Protein AF-A0A939ZVG7-F1 (afdb_monomer_lite)

Structure (mmCIF, N/CA/C/O backbone):
data_AF-A0A939ZVG7-F1
#
_entry.id   AF-A0A939ZVG7-F1
#
loop_
_atom_site.group_PDB
_atom_site.id
_atom_site.type_symbol
_atom_site.label_atom_id
_atom_site.label_alt_id
_atom_site.label_comp_id
_atom_site.label_asym_id
_atom_site.label_entity_id
_atom_site.label_seq_id
_atom_site.pdbx_PDB_ins_code
_atom_site.Cartn_x
_atom_site.Cartn_y
_atom_site.Cartn_z
_atom_site.occupancy
_atom_site.B_iso_or_equiv
_atom_site.auth_seq_id
_atom_site.auth_comp_id
_atom_site.auth_asym_id
_atom_site.auth_atom_id
_atom_site.pdbx_PDB_model_num
ATOM 1 N N . MET A 1 1 ? 38.006 6.510 -68.923 1.00 54.38 1 MET A N 1
ATOM 2 C CA . MET A 1 1 ? 38.342 5.437 -67.953 1.00 54.38 1 MET A CA 1
ATOM 3 C C . MET A 1 1 ? 38.709 5.926 -66.544 1.00 54.38 1 MET A C 1
ATOM 5 O O . MET A 1 1 ? 38.462 5.173 -65.617 1.00 54.38 1 MET A O 1
ATOM 9 N N . LYS A 1 2 ? 39.265 7.139 -66.340 1.00 55.75 2 LYS A N 1
ATOM 10 C CA . LYS A 1 2 ? 39.625 7.657 -64.995 1.00 55.75 2 LYS A CA 1
ATOM 11 C C . LYS A 1 2 ? 38.452 8.240 -64.175 1.00 55.75 2 LYS A C 1
ATOM 13 O O . LYS A 1 2 ? 38.585 8.341 -62.958 1.00 55.75 2 LYS A O 1
ATOM 18 N N . ASP A 1 3 ? 37.332 8.598 -64.808 1.00 61.28 3 ASP A N 1
ATOM 19 C CA . ASP A 1 3 ? 36.173 9.190 -64.112 1.00 61.28 3 ASP A CA 1
ATOM 20 C C . ASP A 1 3 ? 35.273 8.154 -63.427 1.00 61.28 3 ASP A C 1
ATOM 22 O O . ASP A 1 3 ? 34.934 8.321 -62.256 1.00 61.28 3 ASP A O 1
ATOM 26 N N . GLU A 1 4 ? 34.995 7.016 -64.071 1.00 61.19 4 GLU A N 1
ATOM 27 C CA . GLU A 1 4 ? 34.174 5.948 -63.472 1.00 61.19 4 GLU A CA 1
ATOM 28 C C . GLU A 1 4 ? 34.788 5.356 -62.192 1.00 61.19 4 GLU A C 1
ATOM 30 O O . GLU A 1 4 ? 34.082 4.858 -61.315 1.00 61.19 4 GLU A O 1
ATOM 35 N N . THR A 1 5 ? 36.117 5.389 -62.064 1.00 65.81 5 THR A N 1
ATOM 36 C CA . THR A 1 5 ? 36.831 4.853 -60.896 1.00 65.81 5 THR A CA 1
ATOM 37 C C . THR A 1 5 ? 36.697 5.770 -59.682 1.00 65.81 5 THR A C 1
ATOM 39 O O . THR A 1 5 ? 36.557 5.286 -58.560 1.00 65.81 5 THR A O 1
ATOM 42 N N . LYS A 1 6 ? 36.691 7.093 -59.895 1.00 69.62 6 LYS A N 1
ATOM 43 C CA . LYS A 1 6 ? 36.483 8.083 -58.829 1.00 69.62 6 LYS A CA 1
ATOM 44 C C . LYS A 1 6 ? 35.037 8.088 -58.354 1.00 69.62 6 LYS A C 1
ATOM 46 O O . LYS A 1 6 ? 34.795 8.155 -57.151 1.00 69.62 6 LYS A O 1
ATOM 51 N N . GLU A 1 7 ? 34.085 7.954 -59.270 1.00 75.25 7 GLU A N 1
ATOM 52 C CA . GLU A 1 7 ? 32.662 7.896 -58.937 1.00 75.25 7 GLU A CA 1
ATOM 53 C C . GLU A 1 7 ? 32.330 6.651 -58.097 1.00 75.25 7 GLU A C 1
ATOM 55 O O . GLU A 1 7 ? 31.725 6.762 -57.028 1.00 75.25 7 GLU A O 1
ATOM 60 N N . LYS A 1 8 ? 32.835 5.475 -58.500 1.00 73.31 8 LYS A N 1
ATOM 61 C CA . LYS A 1 8 ? 32.688 4.223 -57.738 1.00 73.31 8 LYS A CA 1
ATOM 62 C C . LYS A 1 8 ? 33.333 4.305 -56.351 1.00 73.31 8 LYS A C 1
ATOM 64 O O . LYS A 1 8 ? 32.720 3.879 -55.376 1.00 73.31 8 LYS A O 1
ATOM 69 N N . ALA A 1 9 ? 34.524 4.896 -56.239 1.00 77.06 9 ALA A N 1
ATOM 70 C CA . ALA A 1 9 ? 35.192 5.093 -54.951 1.00 77.06 9 ALA A CA 1
ATOM 71 C C . ALA A 1 9 ? 34.418 6.052 -54.029 1.00 77.06 9 ALA A C 1
ATOM 73 O O . ALA A 1 9 ? 34.284 5.795 -52.834 1.00 77.06 9 ALA A O 1
ATOM 74 N N . THR A 1 10 ? 33.853 7.125 -54.588 1.00 83.31 10 THR A N 1
ATOM 75 C CA . THR A 1 10 ? 33.048 8.098 -53.832 1.00 83.31 10 THR A CA 1
ATOM 76 C C . THR A 1 10 ? 31.745 7.467 -53.340 1.00 83.31 10 THR A C 1
ATOM 78 O O . THR A 1 10 ? 31.345 7.684 -52.197 1.00 83.31 10 THR A O 1
ATOM 81 N N . LYS A 1 11 ? 31.117 6.621 -54.166 1.00 84.44 11 LYS A N 1
ATOM 82 C CA . LYS A 1 11 ? 29.923 5.855 -53.796 1.00 84.44 11 LYS A CA 1
ATOM 83 C C . LYS A 1 11 ? 30.204 4.874 -52.654 1.00 84.44 11 LYS A C 1
ATOM 85 O O . LYS A 1 11 ? 29.522 4.932 -51.640 1.00 84.44 11 LYS A O 1
ATOM 90 N N . ILE A 1 12 ? 31.264 4.069 -52.763 1.00 82.44 12 ILE A N 1
ATOM 91 C CA . ILE A 1 12 ? 31.677 3.125 -51.709 1.00 82.44 12 ILE A CA 1
ATOM 92 C C . ILE A 1 12 ? 31.981 3.863 -50.397 1.00 82.44 12 ILE A C 1
ATOM 94 O O . ILE A 1 12 ? 31.576 3.422 -49.325 1.00 82.44 12 ILE A O 1
ATOM 98 N N . TRP A 1 13 ? 32.652 5.016 -50.462 1.00 82.25 13 TRP A N 1
ATOM 99 C CA . TRP A 1 13 ? 32.942 5.824 -49.276 1.00 82.25 13 TRP A CA 1
ATOM 100 C C . TRP A 1 13 ? 31.677 6.380 -48.608 1.00 82.25 13 TRP A C 1
ATOM 102 O O . TRP A 1 13 ? 31.571 6.395 -47.378 1.00 82.25 13 TRP A O 1
ATOM 112 N N . ASN A 1 14 ? 30.700 6.807 -49.409 1.00 86.94 14 ASN A N 1
ATOM 113 C CA . ASN A 1 14 ? 29.406 7.265 -48.911 1.00 86.94 14 ASN A CA 1
ATOM 114 C C . ASN A 1 14 ? 28.583 6.117 -48.311 1.00 86.94 14 ASN A C 1
ATOM 116 O O . ASN A 1 14 ? 27.994 6.305 -47.247 1.00 86.94 14 ASN A O 1
ATOM 120 N N . ASP A 1 15 ? 28.613 4.928 -48.915 1.00 83.19 15 ASP A N 1
ATOM 121 C CA . ASP A 1 15 ? 27.928 3.733 -48.408 1.00 83.19 15 ASP A CA 1
ATOM 122 C C . ASP A 1 15 ? 28.530 3.267 -47.068 1.00 83.19 15 ASP A C 1
ATOM 124 O O . ASP A 1 15 ? 27.796 2.965 -46.125 1.00 83.19 15 ASP A O 1
ATOM 128 N N . ILE A 1 16 ? 29.862 3.306 -46.921 1.00 80.94 16 ILE A N 1
ATOM 129 C CA . ILE A 1 16 ? 30.553 3.009 -45.651 1.00 80.94 16 ILE A CA 1
ATOM 130 C C . ILE A 1 16 ? 30.169 4.026 -44.567 1.00 80.94 16 ILE A C 1
ATOM 132 O O . ILE A 1 16 ? 29.845 3.644 -43.439 1.00 80.94 16 ILE A O 1
ATOM 136 N N . LYS A 1 17 ? 30.168 5.327 -44.891 1.00 83.25 17 LYS A N 1
ATOM 137 C CA . LYS A 1 17 ? 29.735 6.377 -43.952 1.00 83.25 17 LYS A CA 1
ATOM 138 C C . LYS A 1 17 ? 28.274 6.215 -43.541 1.00 83.25 17 LYS A C 1
ATOM 140 O O . LYS A 1 17 ? 27.956 6.406 -42.367 1.00 83.25 17 LYS A O 1
ATOM 145 N N . ALA A 1 18 ? 27.399 5.869 -44.484 1.00 80.69 18 ALA A N 1
ATOM 146 C CA . ALA A 1 18 ? 25.991 5.617 -44.211 1.00 80.69 18 ALA A CA 1
ATOM 147 C C . ALA A 1 18 ? 25.826 4.418 -43.268 1.00 80.69 18 ALA A C 1
ATOM 149 O O . ALA A 1 18 ? 25.164 4.554 -42.242 1.00 80.69 18 ALA A O 1
ATOM 150 N N . GLY A 1 19 ? 26.507 3.298 -43.535 1.00 75.00 19 GLY A N 1
ATOM 151 C CA . GLY A 1 19 ? 26.476 2.110 -42.677 1.00 75.00 19 GLY A CA 1
ATOM 152 C C . GLY A 1 19 ? 26.979 2.372 -41.253 1.00 75.00 19 GLY A C 1
ATOM 153 O O . GLY A 1 19 ? 26.336 1.962 -40.286 1.00 75.00 19 GLY A O 1
ATOM 154 N N . LEU A 1 20 ? 28.074 3.126 -41.105 1.00 75.19 20 LEU A N 1
ATOM 155 C CA . LEU A 1 20 ? 28.592 3.538 -39.794 1.00 75.19 20 LEU A CA 1
ATOM 156 C C . LEU A 1 20 ? 27.608 4.436 -39.037 1.00 75.19 20 LEU A C 1
ATOM 158 O O . LEU A 1 20 ? 27.371 4.226 -37.847 1.00 75.19 20 LEU A O 1
ATOM 162 N N . LYS A 1 21 ? 26.998 5.411 -39.722 1.00 80.69 21 LYS A N 1
ATOM 163 C CA . LYS A 1 21 ? 25.980 6.290 -39.131 1.00 80.69 21 LYS A CA 1
ATOM 164 C C . LYS A 1 21 ? 24.753 5.490 -38.690 1.00 80.69 21 LYS A C 1
ATOM 166 O O . LYS A 1 21 ? 24.296 5.659 -37.565 1.00 80.69 21 LYS A O 1
ATOM 171 N N . THR A 1 22 ? 24.267 4.571 -39.524 1.00 80.94 22 THR A N 1
ATOM 172 C CA . THR A 1 22 ? 23.135 3.695 -39.195 1.00 80.94 22 THR A CA 1
ATOM 173 C C . THR A 1 22 ? 23.445 2.788 -38.004 1.00 80.94 22 THR A C 1
ATOM 175 O O . THR A 1 22 ? 22.603 2.653 -37.118 1.00 80.94 22 THR A O 1
ATOM 178 N N . GLY A 1 23 ? 24.647 2.208 -37.932 1.00 73.06 23 GLY A N 1
ATOM 179 C CA . GLY A 1 23 ? 25.077 1.381 -36.800 1.00 73.06 23 GLY A CA 1
ATOM 180 C C . GLY A 1 23 ? 25.186 2.169 -35.490 1.00 73.06 23 GLY A C 1
ATOM 181 O O . GLY A 1 23 ? 24.724 1.710 -34.440 1.00 73.06 23 GLY A O 1
ATOM 182 N N . PHE A 1 24 ? 25.725 3.388 -35.550 1.00 80.56 24 PHE A N 1
ATOM 183 C CA . PHE A 1 24 ? 25.788 4.289 -34.400 1.00 80.56 24 PHE A CA 1
ATOM 184 C C . PHE A 1 24 ? 24.391 4.727 -33.936 1.00 80.56 24 PHE A C 1
ATOM 186 O O . PHE A 1 24 ? 24.085 4.666 -32.745 1.00 80.56 24 PHE A O 1
ATOM 193 N N . ASP A 1 25 ? 23.508 5.090 -34.870 1.00 79.75 25 ASP A N 1
ATOM 194 C CA . ASP A 1 25 ? 22.130 5.485 -34.568 1.00 79.75 25 ASP A CA 1
ATOM 195 C C . ASP A 1 25 ? 21.311 4.317 -33.997 1.00 79.75 25 ASP A C 1
ATOM 197 O O . ASP A 1 25 ? 20.535 4.509 -33.059 1.00 79.75 25 ASP A O 1
ATOM 201 N N . ALA A 1 26 ? 21.497 3.096 -34.508 1.00 76.25 26 ALA A N 1
ATOM 202 C CA . ALA A 1 26 ? 20.867 1.890 -33.973 1.00 76.25 26 ALA A CA 1
ATOM 203 C C . ALA A 1 26 ? 21.340 1.586 -32.543 1.00 76.25 26 ALA A C 1
ATOM 205 O O . ALA A 1 26 ? 20.517 1.321 -31.666 1.00 76.25 26 ALA A O 1
ATOM 206 N N . THR A 1 27 ? 22.645 1.707 -32.284 1.00 69.06 27 THR A N 1
ATOM 207 C CA . THR A 1 27 ? 23.233 1.524 -30.947 1.00 69.06 27 THR A CA 1
ATOM 208 C C . THR A 1 27 ? 22.701 2.566 -29.967 1.00 69.06 27 THR A C 1
ATOM 210 O O . THR A 1 27 ? 22.233 2.219 -28.883 1.00 69.06 27 THR A O 1
ATOM 213 N N . LYS A 1 28 ? 22.681 3.843 -30.369 1.00 80.56 28 LYS A N 1
ATOM 214 C CA . LYS A 1 28 ? 22.129 4.937 -29.562 1.00 80.56 28 LYS A CA 1
ATOM 215 C C . LYS A 1 28 ? 20.653 4.705 -29.241 1.00 80.56 28 LYS A C 1
ATOM 217 O O . LYS A 1 28 ? 20.262 4.828 -28.086 1.00 80.56 28 LYS A O 1
ATOM 222 N N . LYS A 1 29 ? 19.843 4.307 -30.229 1.00 76.44 29 LYS A N 1
ATOM 223 C CA . LYS A 1 29 ? 18.426 3.959 -30.021 1.00 76.44 29 LYS A CA 1
ATOM 224 C C . LYS A 1 29 ? 18.259 2.775 -29.065 1.00 76.44 29 LYS A C 1
ATOM 226 O O . LYS A 1 29 ? 17.393 2.832 -28.196 1.00 76.44 29 LYS A O 1
ATOM 231 N N . GLY A 1 30 ? 19.082 1.735 -29.200 1.00 73.75 30 GLY A N 1
ATOM 232 C CA . GLY A 1 30 ? 19.082 0.571 -28.310 1.00 73.75 30 GLY A CA 1
ATOM 233 C C . GLY A 1 30 ? 19.400 0.941 -26.861 1.00 73.75 30 GLY A C 1
ATOM 234 O O . GLY A 1 30 ? 18.629 0.602 -25.965 1.00 73.75 30 GLY A O 1
ATOM 235 N N . LEU A 1 31 ? 20.470 1.712 -26.637 1.00 69.00 31 LEU A N 1
ATOM 236 C CA . LEU A 1 31 ? 20.830 2.224 -25.311 1.00 69.00 31 LEU A CA 1
ATOM 237 C C . LEU A 1 31 ? 19.749 3.136 -24.728 1.00 69.00 31 LEU A C 1
ATOM 239 O O . LEU A 1 31 ? 19.393 2.981 -23.564 1.00 69.00 31 LEU A O 1
ATOM 243 N N . SER A 1 32 ? 19.193 4.058 -25.519 1.00 72.75 32 SER A N 1
ATOM 244 C CA . SER A 1 32 ? 18.115 4.936 -25.054 1.00 72.75 32 SER A CA 1
ATOM 245 C C . SER A 1 32 ? 16.866 4.149 -24.657 1.00 72.75 32 SER A C 1
ATOM 247 O O . SER A 1 32 ? 16.274 4.448 -23.626 1.00 72.75 32 SER A O 1
ATOM 249 N N . LYS A 1 33 ? 16.492 3.115 -25.423 1.00 77.69 33 LYS A N 1
ATOM 250 C CA . LYS A 1 33 ? 15.342 2.255 -25.106 1.00 77.69 33 LYS A CA 1
ATOM 251 C C . LYS A 1 33 ? 15.592 1.383 -23.871 1.00 77.69 33 LYS A C 1
ATOM 253 O O . LYS A 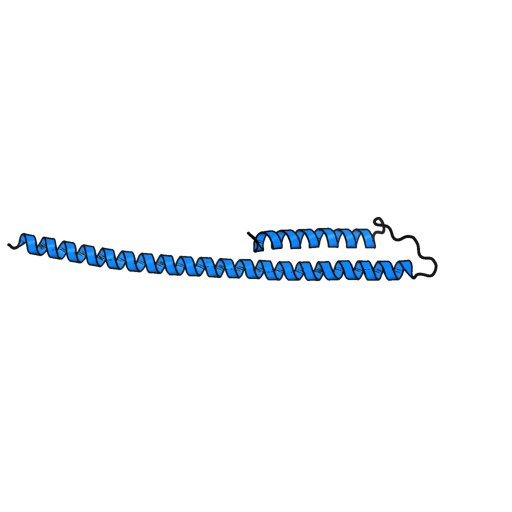1 33 ? 14.683 1.182 -23.068 1.00 77.69 33 LYS A O 1
ATOM 258 N N . ALA A 1 34 ? 16.813 0.877 -23.702 1.00 68.62 34 ALA A N 1
ATOM 259 C CA . ALA A 1 34 ? 17.205 0.141 -22.503 1.00 68.62 34 ALA A CA 1
ATOM 260 C C . ALA A 1 34 ? 17.175 1.046 -21.261 1.00 68.62 34 ALA A C 1
ATOM 262 O O . ALA A 1 34 ? 16.577 0.677 -20.253 1.00 68.62 34 ALA A O 1
ATOM 263 N N . GLY A 1 35 ? 17.737 2.256 -21.361 1.00 67.00 35 GLY A N 1
ATOM 264 C CA . GLY A 1 35 ? 17.717 3.253 -20.292 1.00 67.00 35 GLY A CA 1
ATOM 265 C C . GLY A 1 35 ? 16.300 3.662 -19.896 1.00 67.00 35 GLY A C 1
ATOM 266 O O . GLY A 1 35 ? 15.970 3.629 -18.714 1.00 67.00 35 GLY A O 1
ATOM 267 N N . SER A 1 36 ? 15.431 3.953 -20.873 1.00 72.81 36 SER A N 1
ATOM 268 C CA . SER A 1 36 ? 14.035 4.305 -20.590 1.00 72.81 36 SER A CA 1
ATOM 269 C C . SER A 1 36 ? 13.282 3.155 -19.923 1.00 72.81 36 SER A C 1
ATOM 271 O O . SER A 1 36 ? 12.541 3.381 -18.978 1.00 72.81 36 SER A O 1
ATOM 273 N N . THR A 1 37 ? 13.518 1.916 -20.361 1.00 73.25 37 THR A N 1
ATOM 274 C CA . THR A 1 37 ? 12.895 0.724 -19.768 1.00 73.25 37 THR A CA 1
ATOM 275 C C . THR A 1 37 ? 13.339 0.520 -18.317 1.00 73.25 37 THR A C 1
ATOM 277 O O . THR A 1 37 ? 12.493 0.331 -17.448 1.00 73.25 37 THR A O 1
ATOM 280 N N . ILE A 1 38 ? 14.645 0.599 -18.028 1.00 71.94 38 ILE A N 1
ATOM 281 C CA . ILE A 1 38 ? 15.183 0.475 -16.660 1.00 71.94 38 ILE A CA 1
ATOM 282 C C . ILE A 1 38 ? 14.617 1.568 -15.753 1.00 71.94 38 ILE A C 1
ATOM 284 O O . ILE A 1 38 ? 14.224 1.281 -14.624 1.00 71.94 38 ILE A O 1
ATOM 288 N N . GLN A 1 39 ? 14.535 2.802 -16.252 1.00 73.94 39 GLN A N 1
ATOM 289 C CA . GLN A 1 39 ? 13.959 3.912 -15.503 1.00 73.94 39 GLN A CA 1
ATOM 290 C C . GLN A 1 39 ? 12.476 3.668 -15.197 1.00 73.94 39 GLN A C 1
ATOM 292 O O . GLN A 1 39 ? 12.074 3.783 -14.045 1.00 73.94 39 GLN A O 1
ATOM 297 N N . THR A 1 40 ? 11.688 3.203 -16.173 1.00 77.75 40 THR A N 1
ATOM 298 C CA . THR A 1 40 ? 10.286 2.822 -15.943 1.00 77.75 40 THR A 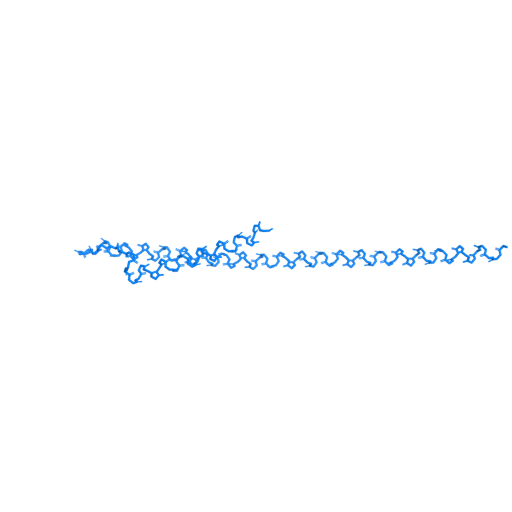CA 1
ATOM 299 C C . THR A 1 40 ? 10.150 1.703 -14.906 1.00 77.75 40 THR A C 1
ATOM 301 O O . THR A 1 40 ? 9.298 1.795 -14.027 1.00 77.75 40 THR A O 1
ATOM 304 N N . TYR A 1 41 ? 10.997 0.668 -14.946 1.00 74.12 41 TYR A N 1
ATOM 305 C CA . TYR A 1 41 ? 10.987 -0.391 -13.926 1.00 74.12 41 TYR A CA 1
ATOM 306 C C . TYR A 1 41 ? 11.366 0.125 -12.535 1.00 74.12 41 TYR A C 1
ATOM 308 O O . TYR A 1 41 ? 10.761 -0.289 -11.548 1.00 74.12 41 TYR A O 1
ATOM 316 N N . SER A 1 42 ? 12.342 1.032 -12.451 1.00 83.12 42 SER A N 1
ATOM 317 C CA . SER A 1 42 ? 12.725 1.682 -11.196 1.00 83.12 42 SER A CA 1
ATOM 318 C C . SER A 1 42 ? 11.557 2.483 -10.617 1.00 83.12 42 SER A C 1
ATOM 320 O O . SER A 1 42 ? 11.206 2.304 -9.450 1.00 83.12 42 SER A O 1
ATOM 322 N N . ASP A 1 43 ? 10.909 3.307 -11.440 1.00 84.31 43 ASP A N 1
ATOM 323 C CA . ASP A 1 43 ? 9.776 4.140 -11.030 1.00 84.31 43 ASP A CA 1
ATOM 324 C C . ASP A 1 43 ? 8.583 3.278 -10.578 1.00 84.31 43 ASP A C 1
ATOM 326 O O . ASP A 1 43 ? 8.002 3.518 -9.518 1.00 84.31 43 ASP A O 1
ATOM 330 N N . LEU A 1 44 ? 8.263 2.206 -11.313 1.00 89.38 44 LEU A N 1
ATOM 331 C CA . LEU A 1 44 ? 7.231 1.240 -10.915 1.00 89.38 44 LEU A CA 1
ATOM 332 C C . LEU A 1 44 ? 7.587 0.520 -9.605 1.00 89.38 44 LEU A C 1
ATOM 334 O O . LEU A 1 44 ? 6.708 0.287 -8.773 1.00 89.38 44 LEU A O 1
ATOM 338 N N . GLY A 1 45 ? 8.867 0.209 -9.386 1.00 90.25 45 GLY A N 1
ATOM 339 C CA . GLY A 1 45 ? 9.356 -0.372 -8.136 1.00 90.25 45 GLY A CA 1
ATOM 340 C C . GLY A 1 45 ? 9.117 0.543 -6.933 1.00 90.25 45 GLY A C 1
ATOM 341 O O . GLY A 1 45 ? 8.623 0.089 -5.897 1.00 90.25 45 GLY A O 1
ATOM 342 N N . VAL A 1 46 ? 9.379 1.846 -7.082 1.00 93.00 46 VAL A N 1
ATOM 343 C CA . VAL A 1 46 ? 9.067 2.851 -6.050 1.00 93.00 46 VAL A CA 1
ATOM 344 C C . VAL A 1 46 ? 7.566 2.878 -5.766 1.00 93.00 46 VAL A C 1
ATOM 346 O O . VAL A 1 46 ? 7.157 2.768 -4.609 1.00 93.00 46 VAL A O 1
ATOM 349 N N . VAL A 1 47 ? 6.731 2.926 -6.806 1.00 92.88 47 VAL A N 1
ATOM 350 C CA . VAL A 1 47 ? 5.264 2.916 -6.661 1.00 92.88 47 VAL A CA 1
ATOM 351 C C . VAL A 1 47 ? 4.776 1.647 -5.947 1.00 92.88 47 VAL A C 1
ATOM 353 O O . VAL A 1 47 ? 3.866 1.710 -5.115 1.00 92.88 47 VAL A O 1
ATOM 356 N N . GLN A 1 48 ? 5.391 0.493 -6.217 1.00 92.75 48 GLN A N 1
ATOM 357 C CA . GLN A 1 48 ? 5.062 -0.768 -5.555 1.00 92.75 48 GLN A CA 1
ATOM 358 C C . GLN A 1 48 ? 5.428 -0.753 -4.065 1.00 92.75 48 GLN A C 1
ATOM 360 O O . GLN A 1 48 ? 4.632 -1.205 -3.235 1.00 92.75 48 GLN A O 1
ATOM 365 N N . LEU A 1 49 ? 6.591 -0.202 -3.711 1.00 95.56 49 LEU A N 1
ATOM 366 C CA . LEU A 1 49 ? 6.999 -0.023 -2.317 1.00 95.56 49 LEU A CA 1
ATOM 367 C C . LEU A 1 49 ? 6.064 0.936 -1.580 1.00 95.56 49 LEU A C 1
ATOM 369 O O . LEU A 1 49 ? 5.597 0.613 -0.487 1.00 95.56 49 LEU A O 1
ATOM 373 N N . GLU A 1 50 ? 5.726 2.078 -2.178 1.00 93.19 50 GLU A N 1
ATOM 374 C CA . GLU A 1 50 ? 4.763 3.012 -1.592 1.00 93.19 50 GLU A CA 1
ATOM 375 C C . GLU A 1 50 ? 3.398 2.353 -1.377 1.00 93.19 50 GLU A C 1
ATOM 377 O O . GLU A 1 50 ? 2.805 2.485 -0.304 1.00 93.19 50 GLU A O 1
ATOM 382 N N . LYS A 1 51 ? 2.908 1.590 -2.364 1.00 95.12 51 LYS A N 1
ATOM 383 C CA . LYS A 1 51 ? 1.656 0.835 -2.235 1.00 95.12 51 LYS A CA 1
ATOM 384 C C . LYS A 1 51 ? 1.719 -0.097 -1.026 1.00 95.12 51 LYS A C 1
ATOM 386 O O . LYS A 1 51 ? 0.799 -0.087 -0.212 1.00 95.12 51 LYS A O 1
ATOM 391 N N . LYS A 1 52 ? 2.814 -0.846 -0.859 1.00 95.44 52 LYS A N 1
ATOM 392 C CA . LYS A 1 52 ? 3.020 -1.742 0.292 1.00 95.44 52 LYS A CA 1
ATOM 393 C C . LYS A 1 52 ? 3.034 -0.996 1.626 1.00 95.44 52 LYS A C 1
ATOM 395 O O . LYS A 1 52 ? 2.489 -1.497 2.611 1.00 95.44 52 LYS A O 1
ATOM 400 N N . GLN A 1 53 ? 3.605 0.206 1.673 1.00 96.06 53 GLN A N 1
ATOM 401 C CA . GLN A 1 53 ? 3.567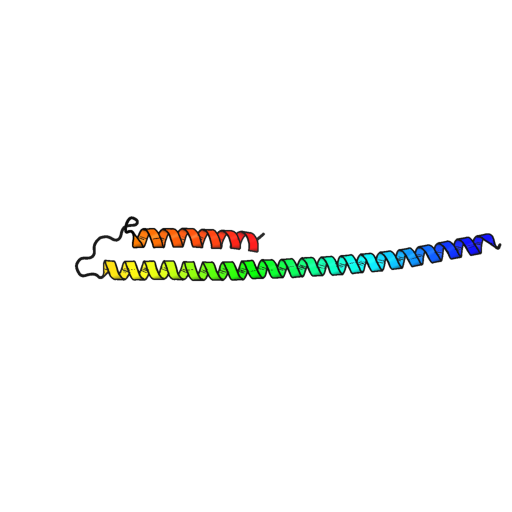 1.040 2.875 1.00 96.06 53 GLN A CA 1
ATOM 402 C C . GLN A 1 53 ? 2.135 1.463 3.225 1.00 96.06 53 GLN A C 1
ATOM 404 O O . GLN A 1 53 ? 1.737 1.351 4.385 1.00 96.06 53 GLN A O 1
ATOM 409 N N . PHE A 1 54 ? 1.342 1.899 2.242 1.00 97.00 54 PHE A N 1
ATOM 410 C CA . PHE A 1 54 ? -0.061 2.255 2.471 1.00 97.00 54 PHE A CA 1
ATOM 411 C C . PHE A 1 54 ? -0.932 1.044 2.821 1.00 97.00 54 PHE A C 1
ATOM 413 O O . PHE A 1 54 ? -1.759 1.154 3.720 1.00 97.00 54 PHE A O 1
ATOM 420 N N . GLU A 1 55 ? -0.708 -0.123 2.209 1.00 96.19 55 GLU A N 1
ATOM 421 C CA . GLU A 1 55 ? -1.365 -1.382 2.600 1.00 96.19 55 GLU A CA 1
ATOM 422 C C . GLU A 1 55 ? -1.072 -1.736 4.067 1.00 96.19 55 GLU A C 1
ATOM 424 O O . GLU A 1 55 ? -1.973 -2.122 4.812 1.00 96.19 55 GLU A O 1
ATOM 429 N N . SER A 1 56 ? 0.177 -1.562 4.510 1.00 96.81 56 SER A N 1
ATOM 430 C CA . SER A 1 56 ? 0.572 -1.790 5.904 1.00 96.81 56 SER A CA 1
ATOM 431 C C . SER A 1 56 ? -0.112 -0.810 6.864 1.00 96.81 56 SER A C 1
ATOM 433 O O . SER A 1 56 ? -0.660 -1.228 7.885 1.00 96.81 56 SER A O 1
ATOM 435 N N . LYS A 1 57 ? -0.150 0.486 6.521 1.00 96.44 57 LYS A N 1
ATOM 436 C CA . LYS A 1 57 ? -0.868 1.510 7.303 1.00 96.44 57 LYS A CA 1
ATOM 437 C C . LYS A 1 57 ? -2.367 1.220 7.381 1.00 96.44 57 LYS A C 1
ATOM 439 O O . LYS A 1 57 ? -2.936 1.274 8.465 1.00 96.44 57 LYS A O 1
ATOM 444 N N . LEU A 1 58 ? -2.981 0.831 6.265 1.00 95.81 58 LEU A N 1
ATOM 445 C CA . LEU A 1 58 ? -4.390 0.451 6.200 1.00 95.81 58 LEU A CA 1
ATOM 446 C C . LEU A 1 58 ? -4.688 -0.756 7.099 1.00 95.81 58 LEU A C 1
ATOM 448 O O . LEU A 1 58 ? -5.641 -0.726 7.873 1.00 95.81 58 LEU A O 1
ATOM 452 N N . LYS A 1 59 ? -3.843 -1.794 7.052 1.00 95.88 59 LYS A N 1
ATOM 453 C CA . LYS A 1 59 ? -3.972 -2.967 7.928 1.00 95.88 59 LYS A CA 1
ATOM 454 C C . LYS A 1 59 ? -3.889 -2.582 9.407 1.00 95.88 59 LYS A C 1
ATOM 456 O O . LYS A 1 59 ? -4.671 -3.094 10.202 1.00 95.88 59 LYS A O 1
ATOM 461 N N . LYS A 1 60 ? -2.970 -1.681 9.771 1.00 96.00 60 LYS A N 1
ATOM 462 C CA . LYS A 1 60 ? -2.859 -1.164 11.143 1.00 96.00 60 LYS A CA 1
ATOM 463 C C . LYS A 1 60 ? -4.109 -0.392 11.563 1.00 96.00 60 LYS A C 1
ATOM 465 O O . LYS A 1 60 ? -4.627 -0.669 12.632 1.00 96.00 60 LYS A O 1
ATOM 470 N N . ALA A 1 61 ? -4.631 0.494 10.715 1.00 95.19 61 ALA A N 1
ATOM 471 C CA . ALA A 1 61 ? -5.840 1.259 11.024 1.00 95.19 61 ALA A CA 1
ATOM 472 C C . ALA A 1 61 ? -7.064 0.349 11.251 1.00 95.19 61 ALA A C 1
ATOM 474 O O . ALA A 1 61 ? -7.809 0.545 12.208 1.00 95.19 61 ALA A O 1
ATOM 475 N N . TYR A 1 62 ? -7.232 -0.699 10.434 1.00 96.25 62 TYR A N 1
AT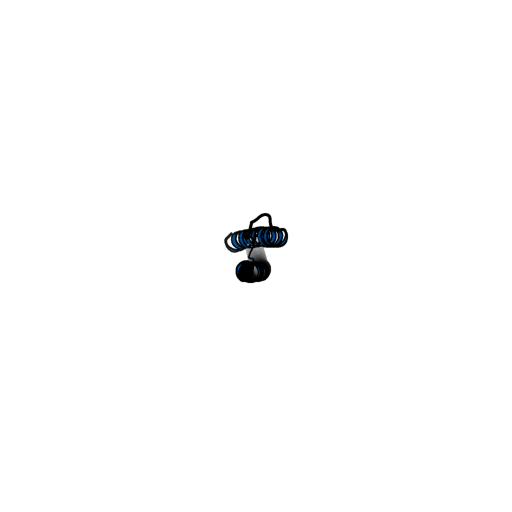OM 476 C CA . TYR A 1 62 ? -8.270 -1.710 10.669 1.00 96.25 62 TYR A CA 1
ATOM 477 C C . TYR A 1 62 ? -8.070 -2.474 11.981 1.00 96.25 62 TYR A C 1
ATOM 479 O O . TYR A 1 62 ? -9.043 -2.713 12.694 1.00 96.25 62 TYR A O 1
ATOM 487 N N . ALA A 1 63 ? -6.830 -2.850 12.309 1.00 95.19 63 ALA A N 1
ATOM 488 C CA . ALA A 1 63 ? -6.529 -3.522 13.569 1.00 95.19 63 ALA A CA 1
ATOM 489 C C . ALA A 1 63 ? -6.857 -2.624 14.771 1.00 95.19 63 ALA A C 1
ATOM 491 O O . ALA A 1 63 ? -7.573 -3.061 15.665 1.00 95.19 63 ALA A O 1
ATOM 492 N N . SER A 1 64 ? -6.435 -1.357 14.745 1.00 94.25 64 SER A N 1
ATOM 493 C CA . SER A 1 64 ? -6.731 -0.382 15.799 1.00 94.25 64 SER A CA 1
ATOM 494 C C . SER A 1 64 ? -8.231 -0.138 15.965 1.00 94.25 64 SER A C 1
ATOM 496 O O . SER A 1 64 ? -8.711 -0.055 17.091 1.00 94.25 64 SER A O 1
ATOM 498 N N . LEU A 1 65 ? -8.998 -0.094 14.869 1.00 93.38 65 LEU A N 1
ATOM 499 C CA . LEU A 1 65 ? -10.458 -0.004 14.944 1.00 93.38 65 LEU A CA 1
ATOM 500 C C . LEU A 1 65 ? -11.078 -1.245 15.594 1.00 93.38 65 LEU A C 1
ATOM 502 O O . LEU A 1 65 ? -11.981 -1.115 16.418 1.00 93.38 65 LEU A O 1
ATOM 506 N N . GLY A 1 66 ? -10.583 -2.437 15.258 1.00 92.38 66 GLY A N 1
ATOM 507 C CA . GLY A 1 66 ? -11.016 -3.685 15.884 1.00 92.38 66 GLY A CA 1
ATOM 508 C C . GLY A 1 66 ? -10.698 -3.734 17.379 1.00 92.38 66 GLY A C 1
ATOM 509 O O . GLY A 1 66 ? -11.577 -4.043 18.181 1.00 92.38 66 GLY A O 1
ATOM 510 N N . GLU A 1 67 ? -9.471 -3.380 17.765 1.00 92.44 67 GLU A N 1
ATOM 511 C CA . GLU A 1 67 ? -9.041 -3.298 19.167 1.00 92.44 67 GLU A CA 1
ATOM 512 C C . GLU A 1 67 ? -9.902 -2.307 19.957 1.00 92.44 67 GLU A C 1
ATOM 514 O O . GLU A 1 67 ? -10.392 -2.632 21.042 1.00 92.44 67 GLU A O 1
ATOM 519 N N . PHE A 1 68 ? -10.155 -1.127 19.385 1.00 90.50 68 PHE A N 1
ATOM 520 C CA . PHE A 1 68 ? -11.011 -0.115 19.991 1.00 90.50 68 PHE A CA 1
ATOM 521 C C . PHE A 1 68 ? -12.451 -0.609 20.171 1.00 90.50 68 PHE A C 1
ATOM 523 O O . PHE A 1 68 ? -13.025 -0.483 21.256 1.00 90.50 68 PHE A O 1
ATOM 530 N N . ALA A 1 69 ? -13.021 -1.223 19.132 1.00 90.25 69 ALA A N 1
ATOM 531 C CA . ALA A 1 69 ? -14.370 -1.771 19.172 1.00 90.25 69 ALA A CA 1
ATOM 532 C C . ALA A 1 69 ? -14.504 -2.860 20.247 1.00 90.25 69 ALA A C 1
ATOM 534 O O . ALA A 1 69 ? -15.439 -2.819 21.045 1.00 90.25 69 ALA A O 1
ATOM 535 N N . VAL A 1 70 ? -13.554 -3.798 20.322 1.00 90.81 70 VAL A N 1
ATOM 536 C CA . VAL A 1 70 ? -13.549 -4.850 21.350 1.00 90.81 70 VAL A CA 1
ATOM 537 C C . VAL A 1 70 ? -13.433 -4.246 22.749 1.00 90.81 70 VAL A C 1
ATOM 539 O O . VAL A 1 70 ? -14.207 -4.614 23.632 1.00 90.81 70 VAL A O 1
ATOM 542 N N . SER A 1 71 ? -12.521 -3.293 22.954 1.00 89.19 71 SER A N 1
ATOM 543 C CA . SER A 1 71 ? -12.340 -2.606 24.240 1.00 89.19 71 SER A CA 1
ATOM 544 C C . SER A 1 71 ? -13.630 -1.923 24.716 1.00 89.19 71 SER A C 1
ATOM 546 O O . SER A 1 71 ? -14.057 -2.104 25.857 1.00 89.19 71 SER A O 1
ATOM 548 N N . LYS A 1 72 ? -14.319 -1.203 23.821 1.00 87.88 72 LYS A N 1
ATOM 549 C CA . LYS A 1 72 ? -15.593 -0.537 24.132 1.00 87.88 72 LYS A CA 1
ATOM 550 C C . LYS A 1 72 ? -16.727 -1.518 24.410 1.00 87.88 72 LYS A C 1
ATOM 552 O O . LYS A 1 72 ? -17.459 -1.330 25.379 1.00 87.88 72 LYS A O 1
ATOM 557 N N . LEU A 1 73 ? -16.874 -2.550 23.582 1.00 87.12 73 LEU A N 1
ATOM 558 C CA . LEU A 1 73 ? -18.001 -3.484 23.660 1.00 87.12 73 LEU A CA 1
ATOM 559 C C . LEU A 1 73 ? -17.888 -4.474 24.826 1.00 87.12 73 LEU A C 1
ATOM 561 O O . LEU A 1 73 ? -18.902 -4.994 25.282 1.00 87.12 73 LEU A O 1
ATOM 565 N N . THR A 1 74 ? -16.678 -4.723 25.328 1.00 89.62 74 THR A N 1
ATOM 566 C CA . THR A 1 74 ? -16.443 -5.605 26.485 1.00 89.62 74 THR A CA 1
ATOM 567 C C . THR A 1 74 ? -16.470 -4.868 27.828 1.00 89.62 74 THR A C 1
ATOM 569 O O . THR A 1 74 ? -16.430 -5.504 28.884 1.00 89.62 74 THR A O 1
ATOM 572 N N . ALA A 1 75 ? -16.575 -3.535 27.826 1.00 88.12 75 ALA A N 1
ATOM 573 C CA . ALA A 1 75 ? -16.659 -2.745 29.048 1.00 88.12 75 ALA A CA 1
ATOM 574 C C . ALA A 1 75 ? -17.973 -3.010 29.807 1.00 88.12 75 ALA A C 1
ATOM 576 O O . ALA A 1 75 ? -19.041 -3.161 29.217 1.00 88.12 75 ALA A O 1
ATOM 577 N N . LYS A 1 76 ? -17.915 -2.994 31.149 1.00 67.50 76 LYS A N 1
ATOM 578 C CA . LYS A 1 76 ? -19.027 -3.364 32.056 1.00 67.50 76 LYS A CA 1
ATOM 579 C C . LYS A 1 76 ? -20.291 -2.483 31.946 1.00 67.50 76 LYS A C 1
ATOM 581 O O . LYS A 1 76 ? -21.282 -2.788 32.593 1.00 67.50 76 LYS A O 1
ATOM 586 N N . ASN A 1 77 ? -20.247 -1.421 31.137 1.00 74.62 77 ASN A N 1
ATOM 587 C CA . ASN A 1 77 ? -21.355 -0.544 30.742 1.00 74.62 77 ASN A CA 1
ATOM 588 C C . ASN A 1 77 ? -21.118 -0.050 29.301 1.00 74.62 77 ASN A C 1
ATOM 590 O O . ASN A 1 77 ? -20.967 1.149 29.065 1.00 74.62 77 ASN A O 1
ATOM 594 N N . ALA A 1 78 ? -20.958 -0.979 28.355 1.00 74.44 78 ALA A N 1
ATOM 595 C CA . ALA A 1 78 ? -20.637 -0.660 26.969 1.00 74.44 78 ALA A CA 1
ATOM 596 C C . ALA A 1 78 ? -21.680 0.288 26.354 1.00 74.44 78 ALA A C 1
ATOM 598 O O . ALA A 1 78 ? -22.842 -0.074 26.161 1.00 74.44 78 ALA A O 1
ATOM 599 N N . ALA A 1 79 ? -21.252 1.510 26.042 1.00 76.75 79 ALA A N 1
ATOM 600 C CA . ALA A 1 79 ? -22.029 2.409 25.203 1.00 76.75 79 ALA A CA 1
ATOM 601 C C . ALA A 1 79 ? -22.029 1.886 23.752 1.00 76.75 79 ALA A C 1
ATOM 603 O O . ALA A 1 79 ? -21.053 1.247 23.339 1.00 76.75 79 ALA A O 1
ATOM 604 N N . PRO A 1 80 ? -23.085 2.158 22.963 1.00 80.19 80 PRO A N 1
ATOM 605 C CA . PRO A 1 80 ? -23.098 1.827 21.544 1.00 80.19 80 PRO A CA 1
ATOM 606 C C . PRO A 1 80 ? -21.903 2.463 20.830 1.00 80.19 80 PRO A C 1
ATOM 608 O O . PRO A 1 80 ? -21.658 3.657 20.983 1.00 80.19 80 PRO A O 1
ATOM 611 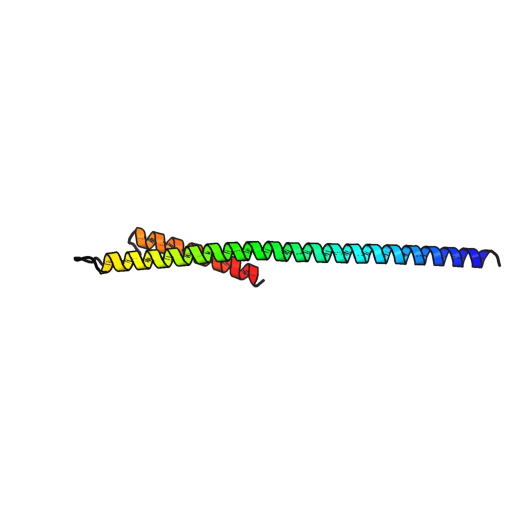N N . LEU A 1 81 ? -21.176 1.668 20.044 1.00 85.00 81 LEU A N 1
ATOM 612 C CA . LEU A 1 81 ? -20.122 2.173 19.170 1.00 85.00 81 LEU A CA 1
ATOM 613 C C . LEU A 1 81 ? -20.772 2.877 17.973 1.00 85.00 81 LEU A C 1
ATOM 615 O O . LEU A 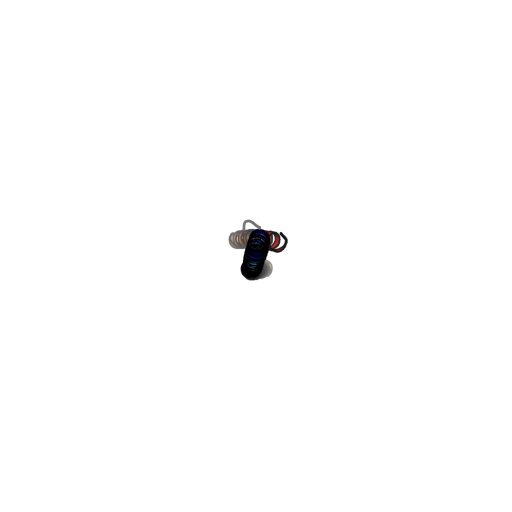1 81 ? -21.589 2.282 17.268 1.00 85.00 81 LEU A O 1
ATOM 619 N N . THR A 1 82 ? -20.402 4.125 17.725 1.00 87.25 82 THR A N 1
ATOM 620 C CA . THR A 1 82 ? -20.953 4.945 16.647 1.00 87.25 82 THR A CA 1
ATOM 621 C C . THR A 1 82 ? -19.847 5.487 15.751 1.00 87.25 82 THR A C 1
ATOM 623 O O . THR A 1 82 ? -18.710 5.692 16.165 1.00 87.25 82 THR A O 1
ATOM 626 N N . ALA A 1 83 ? -20.182 5.777 14.493 1.00 85.56 83 ALA A N 1
ATOM 627 C CA . ALA A 1 83 ? -19.241 6.417 13.572 1.00 85.56 83 ALA A CA 1
ATOM 628 C C . ALA A 1 83 ? -18.881 7.861 13.978 1.00 85.56 83 ALA A C 1
ATOM 630 O O . ALA A 1 83 ? -17.927 8.421 13.444 1.00 85.56 83 ALA A O 1
ATOM 631 N N . SER A 1 84 ? -19.650 8.456 14.894 1.00 86.56 84 SER A N 1
ATOM 632 C CA . SER A 1 84 ? -19.439 9.809 15.412 1.00 86.56 84 SER A CA 1
ATOM 633 C C . SER A 1 84 ? -18.496 9.847 16.614 1.00 86.56 84 SER A C 1
ATOM 635 O O . SER A 1 84 ? -18.101 10.938 17.023 1.00 86.56 84 SER A O 1
ATOM 637 N N . ASP A 1 85 ? -18.140 8.691 17.187 1.00 88.56 85 ASP A N 1
ATOM 638 C CA . ASP A 1 85 ? -17.128 8.625 18.238 1.00 88.56 85 ASP A CA 1
ATOM 639 C C . ASP A 1 85 ? -15.810 9.189 17.688 1.00 88.56 85 ASP A C 1
ATOM 641 O O . ASP A 1 85 ? -15.363 8.721 16.639 1.00 88.56 85 ASP A O 1
ATOM 645 N N . PRO A 1 86 ? -15.168 10.171 18.351 1.00 89.94 86 PRO A N 1
ATOM 646 C CA . PRO A 1 86 ? -14.005 10.863 17.792 1.00 89.94 86 PRO A CA 1
ATOM 647 C C . PRO A 1 86 ? -12.886 9.917 17.336 1.00 89.94 86 PRO A C 1
ATOM 649 O O . PRO A 1 86 ? -12.358 10.068 16.236 1.00 89.94 86 PRO A O 1
ATOM 652 N N . GLU A 1 87 ? -12.593 8.893 18.141 1.00 88.69 87 GLU A N 1
ATOM 653 C CA . GLU A 1 87 ? -11.574 7.876 17.848 1.00 88.69 87 GLU A CA 1
ATOM 654 C C . GLU A 1 87 ? -11.977 6.985 16.659 1.00 88.69 87 GLU A C 1
ATOM 656 O O . GLU A 1 87 ? -11.152 6.669 15.803 1.00 88.69 87 GLU A O 1
ATOM 661 N N . VAL A 1 88 ? -13.261 6.626 16.543 1.00 92.06 88 VAL A N 1
ATOM 662 C CA . VAL A 1 88 ? -13.781 5.853 15.401 1.00 92.06 88 VAL A CA 1
ATOM 663 C C . VAL A 1 88 ? -13.757 6.699 14.132 1.00 92.06 88 VAL A C 1
ATOM 665 O O . VAL A 1 88 ? -13.325 6.224 13.084 1.00 92.06 88 VAL A O 1
ATOM 668 N N . ALA A 1 89 ? -14.188 7.957 14.215 1.00 93.56 89 ALA A N 1
ATOM 669 C CA . ALA A 1 89 ? -14.217 8.886 13.095 1.00 93.56 89 ALA A CA 1
ATOM 670 C C . ALA A 1 89 ? -12.811 9.128 12.525 1.00 93.56 89 ALA A C 1
ATOM 672 O O . ALA A 1 89 ? -12.631 9.137 11.304 1.00 93.56 89 ALA A O 1
ATOM 673 N N . GLU A 1 90 ? -11.808 9.277 13.393 1.00 93.69 90 GLU A N 1
ATOM 674 C CA . GLU A 1 90 ? -10.409 9.416 12.989 1.00 93.69 90 GLU A CA 1
ATOM 675 C C . GLU A 1 90 ? -9.890 8.151 12.292 1.00 93.69 90 GLU A C 1
ATOM 677 O O . GLU A 1 90 ? -9.359 8.231 11.182 1.00 93.69 90 GLU A O 1
ATOM 682 N N . LEU A 1 91 ? -10.143 6.969 12.863 1.00 94.00 91 LEU A N 1
ATOM 683 C CA . LEU A 1 91 ? -9.748 5.694 12.257 1.00 94.00 91 LEU A CA 1
ATOM 684 C C . LEU A 1 91 ? -10.431 5.451 10.903 1.00 94.00 91 LEU A C 1
ATOM 686 O O . LEU A 1 91 ? -9.787 5.000 9.954 1.00 94.00 91 LEU A O 1
ATOM 690 N N . LEU A 1 92 ? -11.717 5.786 10.772 1.00 94.19 92 LEU A N 1
ATOM 691 C CA . LEU A 1 92 ? -12.454 5.682 9.509 1.00 94.19 92 LEU A CA 1
ATOM 692 C C . LEU A 1 92 ? -11.922 6.655 8.450 1.00 94.19 92 LEU A C 1
ATOM 694 O O . LEU A 1 92 ? -11.828 6.299 7.270 1.00 94.19 92 LEU A O 1
ATOM 698 N N . LYS A 1 93 ? -11.539 7.871 8.854 1.00 95.69 93 LYS A N 1
ATOM 699 C CA . LYS A 1 93 ? -10.891 8.847 7.970 1.00 95.69 93 LYS A CA 1
ATOM 700 C C . LYS A 1 93 ? -9.554 8.311 7.458 1.00 95.69 93 LYS A C 1
ATOM 702 O O . LYS A 1 93 ? -9.301 8.372 6.254 1.00 95.69 93 LYS A O 1
ATOM 707 N N . ASP A 1 94 ? -8.742 7.739 8.337 1.00 94.25 94 ASP A N 1
ATOM 708 C CA . ASP A 1 94 ? -7.462 7.124 7.985 1.00 94.25 94 ASP A CA 1
ATOM 709 C C . ASP A 1 94 ? -7.632 5.933 7.038 1.00 94.25 94 ASP A C 1
ATOM 711 O O . ASP A 1 94 ? -6.986 5.878 5.989 1.00 94.25 94 ASP A O 1
ATOM 715 N N . ILE A 1 95 ? -8.569 5.029 7.334 1.00 96.12 95 ILE A N 1
ATOM 716 C CA . ILE A 1 95 ? -8.928 3.904 6.459 1.00 96.12 95 ILE A CA 1
ATOM 717 C C . ILE A 1 95 ? -9.321 4.405 5.064 1.00 96.12 95 ILE A C 1
ATOM 719 O O . ILE A 1 95 ? -8.833 3.882 4.057 1.00 96.12 95 ILE A O 1
ATOM 723 N N . SER A 1 96 ? -10.168 5.436 4.987 1.00 96.50 96 SER A N 1
ATOM 724 C CA . SER A 1 96 ? -10.600 6.034 3.720 1.00 96.50 96 SER A CA 1
ATOM 725 C C . SER A 1 96 ? -9.423 6.625 2.940 1.00 96.50 96 SER A C 1
ATOM 727 O O . SER A 1 96 ? -9.270 6.361 1.744 1.00 96.50 96 SER A O 1
ATOM 729 N N . ASN A 1 97 ? -8.550 7.374 3.615 1.00 96.75 97 ASN A N 1
ATOM 730 C CA . ASN A 1 97 ? -7.383 8.000 3.000 1.00 96.75 97 ASN A CA 1
ATOM 731 C C . ASN A 1 97 ? -6.389 6.959 2.476 1.00 96.75 97 ASN A C 1
ATOM 733 O O . ASN A 1 97 ? -6.020 7.000 1.302 1.00 96.75 97 ASN A O 1
ATOM 737 N N . TYR A 1 98 ? -6.000 5.983 3.299 1.00 96.94 98 TYR A N 1
ATOM 738 C CA . TYR A 1 98 ? -5.062 4.943 2.876 1.00 96.94 98 TYR A CA 1
ATOM 739 C C . TYR A 1 98 ? -5.646 4.073 1.759 1.00 96.94 98 TYR A C 1
ATOM 741 O O . TYR A 1 98 ? -4.930 3.746 0.814 1.00 96.94 98 TYR A O 1
ATOM 749 N N . SER A 1 99 ? -6.948 3.769 1.791 1.00 95.50 99 SER A N 1
ATOM 750 C CA . SER A 1 99 ? -7.612 3.026 0.710 1.00 95.50 99 SER A CA 1
ATOM 751 C C . SER A 1 99 ? -7.550 3.772 -0.627 1.00 95.50 99 SER A C 1
ATOM 753 O O . SER A 1 99 ? -7.267 3.164 -1.662 1.00 95.50 99 SER A O 1
ATOM 755 N N . LYS A 1 100 ? -7.744 5.100 -0.623 1.00 97.19 100 LYS A N 1
ATOM 756 C CA . LYS A 1 100 ? -7.589 5.939 -1.825 1.00 97.19 100 LYS A CA 1
ATOM 757 C C . LYS A 1 100 ? -6.151 5.933 -2.339 1.00 97.19 100 LYS A C 1
ATOM 759 O O . LYS A 1 100 ? -5.937 5.777 -3.541 1.00 97.19 100 LYS A O 1
ATOM 764 N N . GLU A 1 101 ? -5.170 6.056 -1.447 1.00 95.88 101 GLU A N 1
ATOM 765 C CA . GLU A 1 101 ? -3.751 6.051 -1.816 1.00 95.88 101 GLU A CA 1
ATOM 766 C C . GLU A 1 101 ? -3.298 4.694 -2.385 1.00 95.88 101 GLU A C 1
ATOM 768 O O . GLU A 1 101 ? -2.532 4.667 -3.356 1.00 95.88 101 GLU A O 1
ATOM 773 N N . VAL A 1 102 ? -3.808 3.575 -1.851 1.00 94.81 102 VAL A N 1
ATOM 774 C CA . VAL A 1 102 ? -3.600 2.230 -2.418 1.00 94.81 102 VAL A CA 1
ATOM 775 C C . VAL A 1 102 ? -4.226 2.134 -3.807 1.00 94.81 102 VAL A C 1
ATOM 777 O O . VAL A 1 102 ? -3.544 1.735 -4.750 1.00 94.81 102 VAL A O 1
ATOM 780 N N . ALA A 1 103 ? -5.487 2.547 -3.968 1.00 94.00 103 ALA A N 1
ATOM 781 C CA . ALA A 1 103 ? -6.183 2.492 -5.254 1.00 94.00 103 ALA A CA 1
ATOM 782 C C . ALA A 1 103 ? -5.499 3.353 -6.329 1.00 94.00 103 ALA A C 1
ATOM 784 O O . ALA A 1 103 ? -5.408 2.946 -7.487 1.00 94.00 103 ALA A O 1
ATOM 785 N N . LYS A 1 104 ? -4.978 4.528 -5.956 1.00 93.75 104 LYS A N 1
ATOM 786 C CA . LYS A 1 104 ? -4.215 5.404 -6.857 1.00 93.75 104 LYS A CA 1
ATOM 787 C C . LYS A 1 104 ? -2.971 4.700 -7.402 1.00 93.75 104 LYS A C 1
ATOM 789 O O . LYS A 1 104 ? -2.732 4.737 -8.604 1.00 93.75 104 LYS A O 1
ATOM 794 N N . ARG A 1 105 ? -2.207 4.028 -6.540 1.00 94.94 105 ARG A N 1
ATOM 795 C CA . ARG A 1 105 ? -0.981 3.312 -6.933 1.00 94.94 105 ARG A CA 1
ATOM 796 C C . ARG A 1 105 ? -1.281 2.032 -7.692 1.00 94.94 105 ARG A C 1
ATOM 798 O O . ARG A 1 105 ? -0.577 1.710 -8.637 1.00 94.94 105 ARG A O 1
ATOM 805 N N . ASP A 1 106 ? -2.365 1.348 -7.340 1.00 90.69 106 ASP A N 1
ATOM 806 C CA . ASP A 1 106 ? -2.827 0.173 -8.076 1.00 90.69 106 ASP A CA 1
ATOM 807 C C . ASP A 1 106 ? -3.210 0.515 -9.523 1.00 90.69 106 ASP A C 1
ATOM 809 O O . ASP A 1 106 ? -2.900 -0.250 -10.428 1.00 90.69 106 ASP A O 1
ATOM 813 N N . LYS A 1 107 ? -3.803 1.695 -9.761 1.00 92.44 107 LYS A N 1
ATOM 814 C CA . LYS A 1 107 ? -4.050 2.201 -11.120 1.00 92.44 107 LYS A CA 1
ATOM 815 C C . LYS A 1 107 ? -2.756 2.477 -11.884 1.00 92.44 107 LYS A C 1
ATOM 817 O O . LYS A 1 107 ? -2.689 2.133 -13.052 1.00 92.44 107 LYS A O 1
ATOM 822 N N . ILE A 1 108 ? -1.746 3.062 -11.237 1.00 89.25 108 ILE A N 1
ATOM 823 C CA . ILE A 1 108 ? -0.446 3.352 -11.870 1.00 89.25 108 ILE A CA 1
ATOM 824 C C . ILE A 1 108 ? 0.284 2.057 -12.248 1.00 89.25 108 ILE A C 1
ATOM 826 O O . ILE A 1 108 ? 0.831 1.969 -13.335 1.00 89.25 108 ILE A O 1
ATOM 830 N N . LEU A 1 109 ? 0.264 1.039 -11.382 1.00 85.75 109 LEU A N 1
ATOM 831 C CA . LEU A 1 109 ? 0.930 -0.247 -11.636 1.00 85.75 109 LEU A CA 1
ATOM 832 C C . LEU A 1 109 ? 0.228 -1.116 -12.693 1.00 85.75 109 LEU A C 1
ATOM 834 O O . LEU A 1 109 ? 0.819 -2.081 -13.170 1.00 85.75 109 LEU A O 1
ATOM 838 N N . LYS A 1 110 ? -1.042 -0.829 -12.995 1.00 83.19 110 LYS A N 1
ATOM 839 C CA . LYS A 1 110 ? -1.857 -1.547 -13.988 1.00 83.19 110 LYS A CA 1
ATOM 840 C C . LYS A 1 110 ? -2.010 -0.786 -15.311 1.00 83.19 110 LYS A C 1
ATOM 842 O O . LYS A 1 110 ? -2.647 -1.324 -16.214 1.00 83.19 110 LYS A O 1
ATOM 847 N N . ALA A 1 111 ? -1.517 0.452 -15.378 1.00 72.69 111 ALA A N 1
ATOM 848 C CA . ALA A 1 111 ? -1.511 1.288 -16.576 1.00 72.69 111 ALA A CA 1
ATOM 849 C C . ALA A 1 111 ? -0.361 0.887 -17.505 1.00 72.69 111 ALA A C 1
ATOM 851 O O . ALA A 1 111 ? -0.583 0.940 -18.734 1.00 72.69 111 ALA A O 1
#

Secondary structure (DSSP, 8-state):
--HHHHHHHHHHHHHHHHHHHHHHHHHHHHHHHHHHHHHHHHHHHHHHHHHHHHHHHHHHHHHHHHHHHHHHHTSTT-PPP-TTSHHHHHHHHHHHHHHHHHHHHHHHHH-

Foldseek 3Di:
DVPVVVVVVVVVVVVVVVVVVVVVVVVVVVVVVVVVVVVVVVVLVVLVVQLVVLVVQLVVLVVVLVVVVCVQVPDPDRDDDDCPPPSNVVSVVSNVVSVVSNVVSVVVNVD

Radius of gyration: 32.26 Å; chains: 1; bounding box: 63×16×100 Å

Sequence (111 aa):
MKDETKEKATKIWNDIKAGLKTGFDATKKGLSKAGSTIQTYSDLGVVQLEKKQFESKLKKAYASLGEFAVSKLTAKNAAPLTASDPEVAELLKDISNYSKEVAKRDKILKA

pLDDT: mean 84.85, std 10.32, range [54.38, 97.19]